Protein AF-A0A5K1H9F6-F1 (afdb_monomer_lite)

Structure (mmCIF, N/CA/C/O backbone):
data_AF-A0A5K1H9F6-F1
#
_entry.id   AF-A0A5K1H9F6-F1
#
loop_
_atom_site.group_PDB
_atom_site.id
_atom_site.type_symbol
_atom_site.label_atom_id
_atom_site.label_alt_id
_atom_site.label_comp_id
_atom_site.label_asym_id
_atom_site.label_entity_id
_atom_site.label_seq_id
_atom_site.pdbx_PDB_ins_code
_atom_site.Cartn_x
_atom_site.Cartn_y
_atom_site.Cartn_z
_atom_site.occupancy
_atom_site.B_iso_or_equiv
_atom_site.auth_seq_id
_atom_site.auth_comp_id
_atom_site.auth_asym_id
_atom_site.auth_atom_id
_atom_site.pdbx_PDB_model_num
ATOM 1 N N . GLN A 1 1 ? -40.411 3.714 20.130 1.00 54.53 1 GLN A N 1
ATOM 2 C CA . GLN A 1 1 ? -39.471 2.714 20.693 1.00 54.53 1 GLN A CA 1
ATOM 3 C C . GLN A 1 1 ? -39.101 2.970 22.158 1.00 54.53 1 GLN A C 1
ATOM 5 O O . GLN A 1 1 ? -38.872 2.002 22.863 1.00 54.53 1 GLN A O 1
ATOM 10 N N . VAL A 1 2 ? -39.098 4.216 22.656 1.00 61.38 2 VAL A N 1
ATOM 11 C CA . VAL A 1 2 ? -38.807 4.520 24.079 1.00 61.38 2 VAL A CA 1
ATOM 12 C C . VAL A 1 2 ? -39.979 4.192 25.026 1.00 61.38 2 VAL A C 1
ATOM 14 O O . VAL A 1 2 ? -39.766 3.931 26.200 1.00 61.38 2 VAL A O 1
ATOM 17 N N . ALA A 1 3 ? -41.211 4.124 24.510 1.00 69.12 3 ALA A N 1
ATOM 18 C CA . ALA A 1 3 ? -42.425 3.911 25.309 1.00 69.12 3 ALA A CA 1
ATOM 19 C C . ALA A 1 3 ? -42.593 2.495 25.912 1.00 69.12 3 ALA A C 1
ATOM 21 O O . ALA A 1 3 ? -43.457 2.315 26.761 1.00 69.12 3 ALA A O 1
ATOM 22 N N . HIS A 1 4 ? -41.799 1.503 25.487 1.00 74.31 4 HIS A N 1
ATOM 23 C CA . HIS A 1 4 ? -41.915 0.106 25.944 1.00 74.31 4 HIS A CA 1
ATOM 24 C C . HIS A 1 4 ? -40.770 -0.348 26.862 1.00 74.31 4 HIS A C 1
ATOM 26 O O . H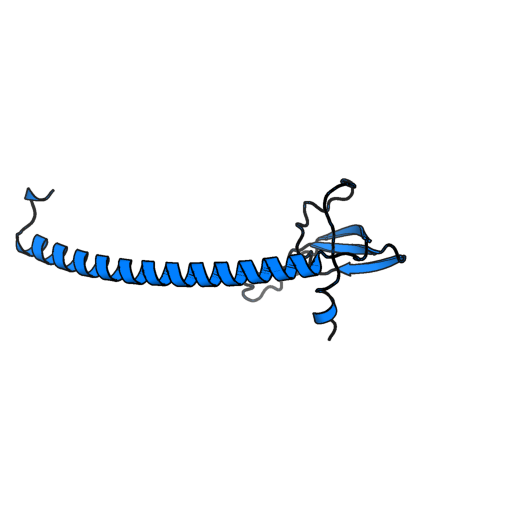IS A 1 4 ? -40.755 -1.508 27.256 1.00 74.31 4 HIS A O 1
ATOM 32 N N . LEU A 1 5 ? -39.805 0.525 27.177 1.00 78.19 5 LEU A N 1
ATOM 33 C CA . LEU A 1 5 ? -38.679 0.171 28.044 1.00 78.19 5 LEU A CA 1
ATOM 34 C C . LEU A 1 5 ? -38.935 0.591 29.490 1.00 78.19 5 LEU A C 1
ATOM 36 O O . LEU A 1 5 ? -39.424 1.689 29.764 1.00 78.19 5 LEU A O 1
ATOM 40 N N . THR A 1 6 ? -38.521 -0.264 30.417 1.00 86.06 6 THR A N 1
ATOM 41 C CA . THR A 1 6 ? -38.490 0.056 31.842 1.00 86.06 6 THR A CA 1
ATOM 42 C C . THR A 1 6 ? -37.370 1.051 32.156 1.00 86.06 6 THR A C 1
ATOM 44 O O . THR A 1 6 ? -36.365 1.166 31.449 1.00 86.06 6 THR A O 1
ATOM 47 N N . ASN A 1 7 ? -37.529 1.797 33.251 1.00 84.75 7 ASN A N 1
ATOM 48 C CA . ASN A 1 7 ? -36.564 2.825 33.654 1.00 84.75 7 ASN A CA 1
ATOM 49 C C . ASN A 1 7 ? -35.154 2.246 33.912 1.00 84.75 7 ASN A C 1
ATOM 51 O O . ASN A 1 7 ? -34.153 2.921 33.673 1.00 84.75 7 ASN A O 1
ATOM 55 N N . GLU A 1 8 ? -35.062 0.991 34.362 1.00 86.19 8 GLU A N 1
ATOM 56 C CA . GLU A 1 8 ? -33.787 0.292 34.562 1.00 86.19 8 GLU A CA 1
ATOM 57 C C . GLU A 1 8 ? -33.109 -0.099 33.249 1.00 86.19 8 GLU A C 1
ATOM 59 O O . GLU A 1 8 ? -31.903 0.113 33.103 1.00 86.19 8 GLU A O 1
ATOM 64 N N . GLU A 1 9 ? -33.863 -0.586 32.261 1.00 87.31 9 GLU A N 1
ATOM 65 C CA . GLU A 1 9 ? -33.316 -0.904 30.938 1.00 87.31 9 GLU A CA 1
ATOM 66 C C . GLU A 1 9 ? -32.738 0.341 30.262 1.00 87.31 9 GLU A C 1
ATOM 68 O O . GLU A 1 9 ? -31.668 0.273 29.657 1.00 87.31 9 GLU A O 1
ATOM 73 N N . ILE A 1 10 ? -33.390 1.497 30.423 1.00 86.62 10 ILE A N 1
ATOM 74 C CA . ILE A 1 10 ? -32.890 2.783 29.918 1.00 86.62 10 ILE A CA 1
ATOM 75 C C . ILE A 1 10 ? -31.547 3.133 30.574 1.00 86.62 10 ILE A C 1
ATOM 77 O O . ILE A 1 10 ? -30.590 3.471 29.877 1.00 86.62 10 ILE A O 1
ATOM 81 N N . ARG A 1 11 ? -31.436 2.997 31.901 1.00 89.06 11 ARG A N 1
ATOM 82 C CA . ARG A 1 11 ? -30.189 3.267 32.641 1.00 89.06 11 ARG A CA 1
ATOM 83 C C . ARG A 1 11 ? -29.059 2.322 32.242 1.00 89.06 11 ARG A C 1
ATOM 85 O O . ARG A 1 11 ? -27.917 2.761 32.120 1.00 89.06 11 ARG A O 1
ATOM 92 N N . ASN A 1 12 ? -29.361 1.046 32.018 1.00 91.62 12 ASN A N 1
ATOM 93 C CA . ASN A 1 12 ? -28.360 0.083 31.568 1.00 91.62 12 ASN A CA 1
ATOM 94 C C . ASN A 1 12 ? -27.874 0.402 30.143 1.00 91.62 12 ASN A C 1
ATOM 96 O O . ASN A 1 12 ? -26.677 0.363 29.863 1.00 91.62 12 ASN A O 1
ATOM 100 N N . ARG A 1 13 ? -28.789 0.816 29.257 1.00 89.12 13 ARG A N 1
ATOM 101 C CA . ARG A 1 13 ? -28.452 1.220 27.886 1.00 89.12 13 ARG A CA 1
ATOM 102 C C . ARG A 1 13 ? -27.566 2.461 27.845 1.00 89.12 13 ARG A C 1
ATOM 104 O O . ARG A 1 13 ? -26.639 2.497 27.045 1.00 89.12 13 ARG A O 1
ATOM 111 N N . ILE A 1 14 ? -27.806 3.437 28.724 1.00 91.12 14 ILE A N 1
ATOM 112 C CA . ILE A 1 14 ? -26.946 4.624 28.864 1.00 91.12 14 ILE A CA 1
ATOM 113 C C . ILE A 1 14 ? -25.515 4.205 29.223 1.00 91.12 14 ILE A C 1
ATOM 115 O O . ILE A 1 14 ? -24.586 4.587 28.519 1.00 91.12 14 ILE A O 1
ATOM 119 N N . LYS A 1 15 ? -25.335 3.341 30.230 1.00 93.81 15 LYS A N 1
ATOM 120 C CA . LYS A 1 15 ? -24.003 2.842 30.624 1.00 93.81 15 LYS A CA 1
ATOM 121 C C . LYS A 1 15 ? -23.305 2.073 29.501 1.00 93.81 15 LYS A C 1
ATOM 123 O O . LYS A 1 15 ? -22.109 2.250 29.280 1.00 93.81 15 LYS A O 1
ATOM 128 N N . MET A 1 16 ? -24.048 1.238 28.774 1.00 94.69 16 MET A N 1
ATOM 129 C CA . MET A 1 16 ? -23.518 0.516 27.616 1.00 94.69 16 MET A CA 1
ATOM 130 C C . MET A 1 16 ? -23.068 1.488 26.517 1.00 94.69 16 MET A C 1
ATOM 132 O O . MET A 1 16 ? -21.981 1.337 25.966 1.00 94.69 16 MET A O 1
ATOM 136 N N . PHE A 1 17 ? -23.869 2.513 26.216 1.00 95.00 17 PHE A N 1
ATOM 137 C CA . PHE A 1 17 ? -23.502 3.515 25.220 1.00 95.00 17 PHE A CA 1
ATOM 138 C C . PHE A 1 17 ? -22.312 4.373 25.654 1.00 95.00 17 PHE A C 1
ATOM 140 O O . PHE A 1 17 ? -21.466 4.670 24.817 1.00 95.00 17 PHE A O 1
ATOM 147 N N . GLU A 1 18 ? -22.183 4.717 26.935 1.00 94.88 18 GLU A N 1
ATOM 148 C CA . GLU A 1 18 ? -21.001 5.407 27.468 1.00 94.88 18 GLU A CA 1
ATOM 149 C C . GLU A 1 18 ? -19.728 4.558 27.324 1.00 94.88 18 GLU A C 1
ATOM 151 O O . GLU A 1 18 ? -18.689 5.064 26.890 1.00 94.88 18 GLU A O 1
ATOM 156 N N . ALA A 1 19 ? -19.814 3.257 27.624 1.00 96.00 19 ALA A N 1
ATOM 157 C CA . ALA A 1 19 ? -18.710 2.319 27.437 1.00 96.00 19 ALA A CA 1
ATOM 158 C C . ALA A 1 19 ? -18.315 2.198 25.956 1.00 96.00 19 ALA A C 1
ATOM 160 O O . ALA A 1 19 ? -17.140 2.360 25.618 1.00 96.00 19 ALA A O 1
ATOM 161 N N . ASN A 1 20 ? -19.296 2.019 25.066 1.00 96.56 20 ASN A N 1
ATOM 162 C CA . ASN A 1 20 ? -19.067 1.955 23.622 1.00 96.56 20 ASN A CA 1
ATOM 163 C C . ASN A 1 20 ? -18.465 3.264 23.096 1.00 96.56 20 ASN A C 1
ATOM 165 O O . ASN A 1 20 ? -17.507 3.244 22.331 1.00 96.56 20 ASN A O 1
ATOM 169 N N . MET A 1 21 ? -18.958 4.423 23.543 1.00 95.88 21 MET A N 1
ATOM 170 C CA . MET A 1 21 ? -18.423 5.722 23.130 1.00 95.88 21 MET A CA 1
ATOM 171 C C . MET A 1 21 ? -16.956 5.889 23.547 1.00 95.88 21 MET A C 1
ATOM 173 O O . MET A 1 21 ? -16.158 6.455 22.798 1.00 95.88 21 MET A O 1
ATOM 177 N N . LYS A 1 22 ? -16.575 5.376 24.722 1.00 96.12 22 LYS A N 1
ATOM 178 C CA . LYS A 1 22 ? -15.176 5.349 25.165 1.00 96.12 22 LYS A CA 1
ATOM 179 C C . LYS A 1 22 ? -14.329 4.414 24.300 1.00 96.12 22 LYS A C 1
ATOM 181 O O . LYS A 1 22 ? -13.229 4.803 23.911 1.00 96.12 22 LYS A O 1
ATOM 186 N N . GLN A 1 23 ? -14.839 3.227 23.976 1.00 96.56 23 GLN A N 1
ATOM 187 C CA . GLN A 1 23 ? -14.163 2.280 23.091 1.00 96.56 23 GLN A CA 1
ATOM 188 C C . GLN A 1 23 ? -13.931 2.883 21.699 1.00 96.56 23 GLN A C 1
ATOM 190 O O . GLN A 1 23 ? -12.792 2.922 21.239 1.00 96.56 23 GLN A O 1
ATOM 195 N N . TYR A 1 24 ? -14.958 3.469 21.080 1.00 96.69 24 TYR A N 1
ATOM 196 C CA . TYR A 1 24 ? -14.832 4.088 19.760 1.00 96.69 24 TYR A CA 1
ATOM 197 C C . TYR A 1 24 ? -13.838 5.250 19.736 1.00 96.69 24 TYR A C 1
ATOM 199 O O . TYR A 1 24 ? -13.120 5.428 18.753 1.00 96.69 24 TYR A O 1
ATOM 207 N N . LYS A 1 25 ? -13.733 6.034 20.818 1.00 96.31 25 LYS A N 1
ATOM 208 C CA . LYS A 1 25 ? -12.706 7.084 20.927 1.00 96.31 25 LYS A CA 1
ATOM 209 C C . LYS A 1 25 ? -11.289 6.506 20.933 1.00 96.31 25 LYS A C 1
ATOM 211 O O . LYS A 1 25 ? -10.411 7.057 20.271 1.00 96.31 25 LYS A O 1
ATOM 216 N N . LEU A 1 26 ? -11.066 5.405 21.654 1.00 96.25 26 LEU A N 1
ATOM 217 C CA . LEU A 1 26 ? -9.769 4.724 21.686 1.00 96.25 26 LEU A CA 1
ATOM 218 C C . LEU A 1 26 ? -9.420 4.128 20.320 1.00 96.25 26 LEU A C 1
ATOM 220 O O . LEU A 1 26 ? -8.311 4.331 19.832 1.00 96.25 26 LEU A O 1
ATOM 224 N N . GLU A 1 27 ? -10.377 3.463 19.677 1.00 96.75 27 GLU A N 1
ATOM 225 C CA . GLU A 1 27 ? -10.208 2.898 18.335 1.00 96.75 27 GLU A CA 1
ATOM 226 C C . GLU A 1 27 ? -9.914 3.986 17.302 1.00 96.75 27 GLU A C 1
ATOM 228 O O . GLU A 1 27 ? -8.953 3.868 16.549 1.00 96.75 27 GLU A O 1
ATOM 233 N N . THR A 1 28 ? -10.657 5.096 17.325 1.00 96.56 28 THR A N 1
ATOM 234 C CA . THR A 1 28 ? -10.408 6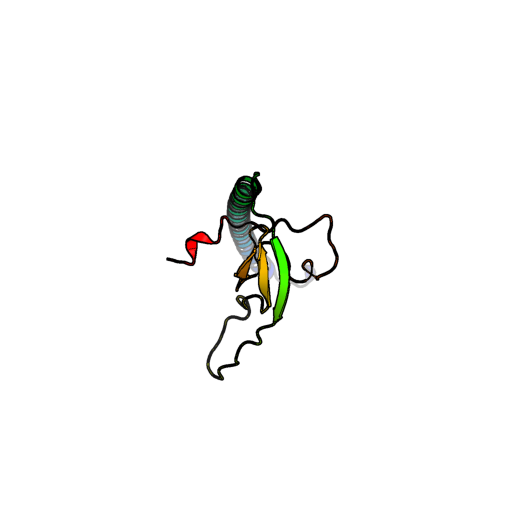.241 16.435 1.00 96.56 28 THR A CA 1
ATOM 235 C C . THR A 1 28 ? -8.994 6.789 16.627 1.00 96.56 28 THR A C 1
ATOM 237 O O . THR A 1 28 ? -8.294 7.071 15.651 1.00 96.56 28 THR A O 1
ATOM 240 N N . SER A 1 29 ? -8.536 6.912 17.878 1.00 95.56 29 SER A N 1
ATOM 241 C CA . SER A 1 29 ? -7.175 7.373 18.165 1.00 95.56 29 SER A CA 1
ATOM 242 C C . SER A 1 29 ? -6.114 6.390 17.673 1.00 95.56 29 SER A C 1
ATOM 244 O O . SER A 1 29 ? -5.085 6.826 17.157 1.00 95.56 29 SER A O 1
ATOM 246 N N . LYS A 1 30 ? -6.354 5.082 17.816 1.00 96.88 30 LYS A N 1
ATOM 247 C CA . LYS A 1 30 ? -5.455 4.036 17.318 1.00 96.88 30 LYS A CA 1
ATOM 248 C C . LYS A 1 30 ? -5.362 4.085 15.792 1.00 96.88 30 LYS A C 1
ATOM 250 O O . LYS A 1 30 ? -4.268 4.225 15.260 1.00 96.88 30 LYS A O 1
ATOM 255 N N . ILE A 1 31 ? -6.506 4.084 15.107 1.00 96.62 31 ILE A N 1
ATOM 256 C CA . ILE A 1 31 ? -6.588 4.151 13.640 1.00 96.62 31 ILE A CA 1
ATOM 257 C C . ILE A 1 31 ? -5.882 5.408 13.118 1.00 96.62 31 ILE A C 1
ATOM 259 O O . ILE A 1 31 ? -5.138 5.346 12.145 1.00 96.62 31 ILE A O 1
ATOM 263 N N . THR A 1 32 ? -6.054 6.548 13.791 1.00 96.62 32 THR A N 1
ATOM 264 C CA . THR A 1 32 ? -5.377 7.797 13.411 1.00 96.62 32 THR A CA 1
ATOM 265 C C . THR A 1 32 ? -3.853 7.685 13.527 1.00 96.62 32 THR A C 1
ATOM 267 O O . THR A 1 32 ? -3.135 8.235 12.694 1.00 96.62 32 THR A O 1
ATOM 270 N N . HIS A 1 33 ? -3.339 6.999 14.552 1.00 96.81 33 HIS A N 1
ATOM 271 C CA . HIS A 1 33 ? -1.901 6.778 14.705 1.00 96.81 33 HIS A CA 1
ATOM 272 C C . HIS A 1 33 ? -1.359 5.825 13.634 1.00 96.81 33 HIS A C 1
ATOM 274 O O . HIS A 1 33 ? -0.360 6.140 12.987 1.00 96.81 33 HIS A O 1
ATOM 280 N N . ASP A 1 34 ? -2.056 4.716 13.392 1.00 96.31 34 ASP A N 1
ATOM 281 C CA . ASP A 1 34 ? -1.670 3.731 12.382 1.00 96.31 34 ASP A CA 1
ATOM 282 C C . ASP A 1 34 ? -1.687 4.350 10.973 1.00 96.31 34 ASP A C 1
ATOM 284 O O . ASP A 1 34 ? -0.732 4.187 10.214 1.00 96.31 34 ASP A O 1
ATOM 288 N N . SER A 1 35 ? -2.701 5.163 10.653 1.00 96.25 35 SER A N 1
ATOM 289 C CA . SER A 1 35 ? -2.772 5.908 9.389 1.00 96.25 35 SER A CA 1
ATOM 290 C C . SER A 1 35 ? -1.581 6.850 9.212 1.00 96.25 35 SER A C 1
ATOM 292 O O . SER A 1 35 ? -0.978 6.880 8.142 1.00 96.25 35 SER A O 1
ATOM 294 N N . LYS A 1 36 ? -1.195 7.589 10.261 1.00 96.50 36 LYS A N 1
ATOM 295 C CA . LYS A 1 36 ? -0.026 8.483 10.208 1.00 96.50 36 LYS A CA 1
ATOM 296 C C . LYS A 1 36 ? 1.271 7.713 9.975 1.00 96.50 36 LYS A C 1
ATOM 298 O O . LYS A 1 36 ? 2.092 8.145 9.173 1.00 96.50 36 LYS A O 1
ATOM 303 N N . LYS A 1 37 ? 1.437 6.563 10.632 1.00 97.00 37 LYS A N 1
ATOM 304 C CA . LYS A 1 37 ? 2.603 5.691 10.447 1.00 97.00 37 LYS A CA 1
ATOM 305 C C . LYS A 1 37 ? 2.714 5.197 9.000 1.00 97.00 37 LYS A C 1
ATOM 307 O O . LYS A 1 37 ? 3.804 5.204 8.429 1.00 97.00 37 LYS A O 1
ATOM 312 N N . VAL A 1 38 ? 1.595 4.792 8.397 1.00 96.19 38 VAL A N 1
ATOM 313 C CA . VAL A 1 38 ? 1.557 4.379 6.984 1.00 96.19 38 VAL A CA 1
ATOM 314 C C . VAL A 1 38 ? 1.874 5.558 6.059 1.00 96.19 38 VAL A C 1
ATOM 316 O O . VAL A 1 38 ? 2.668 5.404 5.131 1.00 96.19 38 VAL A O 1
ATOM 319 N N . ASP A 1 39 ? 1.335 6.747 6.334 1.00 96.62 39 ASP A N 1
ATOM 320 C CA . ASP A 1 39 ? 1.616 7.956 5.550 1.00 96.62 39 ASP A CA 1
ATOM 321 C C . ASP A 1 39 ? 3.097 8.360 5.589 1.00 96.62 39 ASP A C 1
ATOM 323 O O . ASP A 1 39 ? 3.657 8.783 4.574 1.00 96.62 39 ASP A O 1
ATOM 327 N N . GLU A 1 40 ? 3.747 8.239 6.747 1.00 95.81 40 GLU A N 1
ATOM 328 C CA . GLU A 1 40 ? 5.184 8.488 6.905 1.00 95.81 40 GLU A CA 1
ATOM 329 C C . GLU A 1 40 ? 6.010 7.494 6.080 1.00 95.81 40 GLU A C 1
ATOM 331 O O . GLU A 1 40 ? 6.825 7.911 5.253 1.00 95.81 40 GLU A O 1
ATOM 336 N N . ALA A 1 41 ? 5.718 6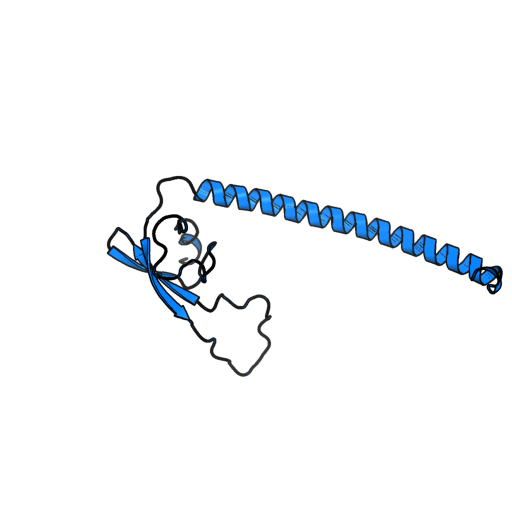.194 6.190 1.00 95.44 41 ALA A N 1
ATOM 337 C CA . ALA A 1 41 ? 6.380 5.167 5.385 1.00 95.44 41 ALA A CA 1
ATOM 338 C C . ALA A 1 41 ? 6.177 5.387 3.873 1.00 95.44 41 ALA A C 1
ATOM 340 O O . ALA A 1 41 ? 7.096 5.209 3.068 1.00 95.44 41 ALA A O 1
ATOM 341 N N . LEU A 1 42 ? 4.986 5.832 3.467 1.00 95.44 42 LEU A N 1
ATOM 342 C CA . LEU A 1 42 ? 4.663 6.143 2.078 1.00 95.44 42 LEU A CA 1
ATOM 343 C C . LEU A 1 42 ? 5.448 7.362 1.570 1.00 95.44 42 LEU A C 1
ATOM 345 O O . LEU A 1 42 ? 5.925 7.348 0.430 1.00 95.44 42 LEU A O 1
ATOM 349 N N . LYS A 1 43 ? 5.633 8.404 2.389 1.00 96.00 43 LYS A N 1
ATOM 350 C CA . LYS A 1 43 ? 6.480 9.562 2.043 1.00 96.00 43 LYS A CA 1
ATOM 351 C C . LYS A 1 43 ? 7.944 9.162 1.866 1.00 96.00 43 LYS A C 1
ATOM 353 O O . LYS A 1 43 ? 8.575 9.589 0.892 1.00 96.00 43 LYS A O 1
ATOM 358 N N . ASP A 1 44 ? 8.458 8.304 2.739 1.00 94.62 44 ASP A N 1
ATOM 359 C CA . ASP A 1 44 ? 9.827 7.794 2.649 1.00 94.62 44 ASP A CA 1
ATOM 360 C C . ASP A 1 44 ? 10.024 6.954 1.385 1.00 94.62 44 ASP A C 1
ATOM 362 O O . ASP A 1 44 ? 10.957 7.189 0.612 1.00 94.62 44 ASP A O 1
ATOM 366 N N . ASN A 1 45 ? 9.098 6.035 1.103 1.00 92.56 45 ASN A N 1
ATOM 367 C CA . ASN A 1 45 ? 9.137 5.208 -0.102 1.00 92.56 45 ASN A CA 1
ATOM 368 C C . ASN A 1 45 ? 9.037 6.053 -1.378 1.00 92.56 45 ASN A C 1
ATOM 370 O O . ASN A 1 45 ? 9.804 5.842 -2.319 1.00 92.56 45 ASN A O 1
ATOM 374 N N . ARG A 1 46 ? 8.179 7.082 -1.408 1.00 91.31 46 ARG A N 1
ATOM 375 C CA . ARG A 1 46 ? 8.125 8.033 -2.533 1.00 91.31 46 ARG A CA 1
ATOM 376 C C . ARG A 1 46 ? 9.444 8.771 -2.730 1.00 91.31 46 ARG A C 1
ATOM 378 O O . ARG A 1 46 ? 9.834 9.011 -3.872 1.00 91.31 46 ARG A O 1
ATOM 385 N N . THR A 1 47 ? 10.134 9.129 -1.652 1.00 91.94 47 THR A N 1
ATOM 386 C CA . THR A 1 47 ? 11.440 9.797 -1.732 1.00 91.94 47 THR A CA 1
ATOM 387 C C . THR A 1 47 ? 12.512 8.854 -2.272 1.00 91.94 47 THR A C 1
ATOM 389 O O . THR A 1 47 ? 13.239 9.239 -3.187 1.00 91.94 47 THR A O 1
ATOM 392 N N . LYS A 1 48 ? 12.540 7.598 -1.810 1.00 91.06 48 LYS A N 1
ATOM 393 C CA . LYS A 1 48 ? 13.433 6.553 -2.340 1.00 91.06 48 LYS A CA 1
ATOM 394 C C . LYS A 1 48 ? 13.197 6.314 -3.831 1.00 91.06 48 LYS A C 1
ATOM 396 O O . LYS A 1 48 ? 14.148 6.300 -4.605 1.00 91.06 48 LYS A O 1
ATOM 401 N N . ILE A 1 49 ? 11.935 6.224 -4.261 1.00 90.00 49 ILE A N 1
ATOM 402 C CA . ILE A 1 49 ? 11.574 6.093 -5.681 1.00 90.00 49 ILE A CA 1
ATOM 403 C C . ILE A 1 49 ? 12.064 7.304 -6.486 1.00 90.00 49 ILE A C 1
ATOM 405 O O . ILE A 1 49 ? 12.578 7.136 -7.587 1.00 90.00 49 ILE A O 1
ATOM 409 N N . LYS A 1 50 ? 11.933 8.528 -5.961 1.00 89.69 50 LYS A N 1
ATOM 410 C CA . LYS A 1 50 ? 12.411 9.745 -6.642 1.00 89.69 50 LYS A CA 1
ATOM 411 C C . LYS A 1 50 ? 13.930 9.793 -6.782 1.00 89.69 50 LYS A C 1
ATOM 413 O O . LYS A 1 50 ? 14.407 10.162 -7.849 1.00 89.69 50 LYS A O 1
ATOM 418 N N . GLN A 1 51 ? 14.666 9.459 -5.722 1.00 89.62 51 GLN A N 1
ATOM 419 C CA . GLN A 1 51 ? 16.134 9.403 -5.738 1.00 89.62 51 GLN A CA 1
ATOM 420 C C . GLN A 1 51 ? 16.626 8.383 -6.745 1.00 89.62 51 GLN A C 1
ATOM 422 O O . GLN A 1 51 ? 17.528 8.663 -7.525 1.00 89.62 51 GLN A O 1
ATOM 427 N N . ASN A 1 52 ? 15.962 7.233 -6.753 1.00 87.12 52 ASN A N 1
ATOM 428 C CA . ASN A 1 52 ? 16.179 6.228 -7.751 1.00 87.12 52 ASN A CA 1
ATOM 429 C C . ASN A 1 52 ? 15.939 6.864 -9.140 1.00 87.12 52 ASN A C 1
ATOM 431 O O . ASN A 1 52 ? 16.875 6.878 -9.936 1.00 87.12 52 ASN A O 1
ATOM 435 N N . LYS A 1 53 ? 14.760 7.431 -9.446 1.00 84.75 53 LYS A N 1
ATOM 436 C CA . LYS A 1 53 ? 14.370 7.876 -10.809 1.00 84.75 53 LYS A CA 1
ATOM 437 C C . LYS A 1 53 ? 15.265 8.956 -11.456 1.00 84.75 53 LYS A C 1
ATOM 439 O O . LYS A 1 53 ? 14.968 9.400 -12.571 1.00 84.75 53 LYS A O 1
ATOM 444 N N . GLN A 1 54 ? 16.324 9.400 -10.786 1.00 85.69 54 GLN A N 1
ATOM 445 C CA . GLN A 1 54 ? 17.323 10.314 -11.321 1.00 85.69 54 GLN A CA 1
ATOM 446 C C . GLN A 1 54 ? 18.109 9.671 -12.476 1.00 85.69 54 GLN A C 1
ATOM 448 O O . GLN A 1 54 ? 18.394 8.476 -12.500 1.00 85.69 54 GLN A O 1
ATOM 453 N N . LEU A 1 55 ? 18.439 10.485 -13.477 1.00 82.50 55 LEU A N 1
ATOM 454 C CA . LEU A 1 55 ? 19.319 10.087 -14.575 1.00 82.50 55 LEU A CA 1
ATOM 455 C C . LEU A 1 55 ? 20.775 10.024 -14.079 1.00 82.50 55 LEU A C 1
ATOM 457 O O . LEU A 1 55 ? 21.137 10.829 -13.218 1.00 82.50 55 LEU A O 1
ATOM 461 N N . PRO A 1 56 ? 21.636 9.160 -14.650 1.00 89.44 56 PRO A N 1
ATOM 462 C CA . PRO A 1 56 ? 21.394 8.230 -15.759 1.00 89.44 56 PRO A CA 1
ATOM 463 C C . PRO A 1 56 ? 20.977 6.818 -15.295 1.00 89.44 56 PRO A C 1
ATOM 465 O O . PRO A 1 56 ? 21.514 6.287 -14.328 1.00 89.44 56 PRO A O 1
ATOM 468 N N . TRP A 1 57 ? 20.066 6.172 -16.027 1.00 84.56 57 TRP A N 1
ATOM 469 C CA . TRP A 1 57 ? 19.638 4.783 -15.795 1.00 84.56 57 TRP A CA 1
ATOM 470 C C . TRP A 1 57 ? 19.865 3.932 -17.049 1.00 84.56 57 TRP A C 1
ATOM 472 O O . TRP A 1 57 ? 19.927 4.445 -18.168 1.00 84.56 57 TRP A O 1
ATOM 482 N N . LEU A 1 58 ? 20.030 2.623 -16.851 1.00 84.25 58 LEU A N 1
ATOM 483 C CA . LEU A 1 58 ? 20.213 1.669 -17.939 1.00 84.25 58 LEU A CA 1
ATOM 484 C C . LEU A 1 58 ? 18.876 1.436 -18.643 1.00 84.25 58 LEU A C 1
ATOM 486 O O . LEU A 1 58 ? 17.913 1.013 -18.013 1.00 84.25 58 LEU A O 1
ATOM 490 N N . VAL A 1 59 ? 18.841 1.686 -19.949 1.00 85.06 59 VAL A N 1
ATOM 491 C CA . VAL A 1 59 ? 17.692 1.345 -20.790 1.00 85.06 59 VAL A CA 1
ATOM 492 C C . VAL A 1 59 ? 17.797 -0.121 -21.202 1.00 85.06 59 VAL A C 1
ATOM 494 O O . VAL A 1 59 ? 18.890 -0.645 -21.451 1.00 85.06 59 VAL A O 1
ATOM 497 N N . SER A 1 60 ? 16.656 -0.789 -21.276 1.00 84.19 60 SER A N 1
ATOM 498 C CA . SER A 1 60 ? 16.569 -2.174 -21.701 1.00 84.19 60 SER A CA 1
ATOM 499 C C . SER A 1 60 ? 15.219 -2.468 -22.336 1.00 84.19 60 SER A C 1
ATOM 501 O O . SER A 1 60 ? 14.226 -1.849 -21.968 1.00 84.19 60 SER A O 1
ATOM 503 N N . ASN A 1 61 ? 15.185 -3.426 -23.256 1.00 84.00 61 ASN A N 1
ATOM 504 C CA . ASN A 1 61 ? 13.953 -3.907 -23.862 1.00 84.00 61 ASN A CA 1
ATOM 505 C C . ASN A 1 61 ? 13.479 -5.191 -23.172 1.00 84.00 61 ASN A C 1
ATOM 507 O O . ASN A 1 61 ? 14.299 -6.065 -22.873 1.00 84.00 61 ASN A O 1
ATOM 511 N N . VAL A 1 62 ? 12.170 -5.312 -22.966 1.00 84.00 62 VAL A N 1
ATOM 512 C CA . VAL A 1 62 ? 11.541 -6.563 -22.532 1.00 84.00 62 VAL A CA 1
ATOM 513 C C . VAL A 1 62 ? 11.480 -7.496 -23.738 1.00 84.00 62 VAL A C 1
ATOM 515 O O . VAL A 1 62 ? 11.046 -7.099 -24.816 1.00 84.00 62 VAL A O 1
ATOM 518 N N . VAL A 1 63 ? 12.002 -8.710 -23.581 1.00 83.56 63 VAL A N 1
ATOM 519 C CA . VAL A 1 63 ? 12.067 -9.707 -24.660 1.00 83.56 63 VAL A CA 1
ATOM 520 C C . VAL A 1 63 ? 10.934 -10.700 -24.535 1.00 83.56 63 VAL A C 1
ATOM 522 O O . VAL A 1 63 ? 10.300 -11.029 -25.528 1.00 83.56 63 VAL A O 1
ATOM 525 N N . GLU A 1 64 ? 10.718 -11.186 -23.320 1.00 81.06 64 GLU A N 1
ATOM 526 C CA . GLU A 1 64 ? 9.750 -12.228 -23.031 1.00 81.06 64 GLU A CA 1
ATOM 527 C C . GLU A 1 64 ? 9.309 -12.101 -21.576 1.00 81.06 64 GLU A C 1
ATOM 529 O O . GLU A 1 64 ? 10.112 -11.764 -20.697 1.00 81.06 64 GLU A O 1
ATOM 534 N N . ILE A 1 65 ? 8.024 -12.348 -21.353 1.00 81.50 65 ILE A N 1
ATOM 535 C CA . ILE A 1 65 ? 7.425 -12.493 -20.033 1.00 81.50 65 ILE A CA 1
ATOM 536 C C . ILE A 1 65 ? 7.062 -13.972 -19.922 1.00 81.50 65 ILE A C 1
ATOM 538 O O . ILE A 1 65 ? 6.374 -14.499 -20.793 1.00 81.50 65 ILE A O 1
ATOM 542 N N . LEU A 1 66 ? 7.584 -14.635 -18.898 1.00 81.81 66 LEU A N 1
ATOM 543 C CA . LEU A 1 66 ? 7.415 -16.058 -18.646 1.00 81.81 66 LEU A CA 1
ATOM 544 C C . LEU A 1 66 ? 6.476 -16.232 -17.459 1.00 81.81 66 LEU A C 1
ATOM 546 O O . LEU A 1 66 ? 6.809 -15.779 -16.368 1.00 81.81 66 LEU A O 1
ATOM 550 N N . ASP A 1 67 ? 5.352 -16.910 -17.662 1.00 78.50 67 ASP A N 1
ATOM 551 C CA . ASP A 1 67 ? 4.477 -17.322 -16.567 1.00 78.50 67 ASP A CA 1
ATOM 552 C C . ASP A 1 67 ? 5.027 -18.637 -15.973 1.00 78.50 67 ASP A C 1
ATOM 554 O O . ASP A 1 67 ? 5.112 -19.655 -16.662 1.00 78.50 67 ASP A O 1
ATOM 558 N N . ILE A 1 68 ? 5.463 -18.608 -14.714 1.00 71.00 68 ILE A N 1
ATOM 559 C CA . ILE A 1 68 ? 5.875 -19.779 -13.940 1.00 71.00 68 ILE A CA 1
ATOM 560 C C . ILE A 1 68 ? 4.665 -20.219 -13.126 1.00 71.00 68 ILE A C 1
ATOM 562 O O . ILE A 1 68 ? 4.302 -19.574 -12.148 1.00 71.00 68 ILE A O 1
ATOM 566 N N . GLU A 1 69 ? 4.043 -21.326 -13.520 1.00 65.69 69 GLU A N 1
ATOM 567 C CA . GLU A 1 69 ? 3.043 -21.965 -12.670 1.00 65.69 69 GLU A CA 1
ATOM 568 C C . GLU A 1 69 ? 3.738 -22.483 -11.400 1.00 65.69 69 GLU A C 1
ATOM 570 O O . GLU A 1 69 ? 4.732 -23.211 -11.510 1.00 65.69 69 GLU A O 1
ATOM 575 N N . PRO A 1 70 ? 3.267 -22.121 -10.194 1.00 59.72 70 PRO A N 1
ATOM 576 C CA . PRO A 1 70 ? 3.834 -22.669 -8.974 1.00 59.72 70 PRO A CA 1
ATOM 577 C C . PRO A 1 70 ? 3.577 -24.178 -8.954 1.00 59.72 70 PRO A C 1
ATOM 579 O O . PRO A 1 70 ? 2.428 -24.615 -9.071 1.00 59.72 70 PRO A O 1
ATOM 582 N N . GLU A 1 71 ? 4.635 -24.980 -8.796 1.00 54.38 71 GLU A N 1
ATOM 583 C CA . GLU A 1 71 ? 4.467 -26.391 -8.454 1.00 54.38 71 GLU A CA 1
ATOM 584 C C . GLU A 1 71 ? 3.670 -26.453 -7.149 1.00 54.38 71 GLU A C 1
ATOM 586 O O . GLU A 1 71 ? 4.114 -25.999 -6.093 1.00 54.38 71 GLU A O 1
ATOM 591 N N . VAL A 1 72 ? 2.444 -26.964 -7.243 1.00 54.00 72 VAL A N 1
ATOM 592 C CA . VAL A 1 72 ? 1.594 -27.233 -6.088 1.00 54.00 72 VAL A CA 1
ATOM 593 C C . VAL A 1 72 ? 2.152 -28.446 -5.354 1.00 54.00 72 VAL A C 1
ATOM 595 O O . VAL A 1 72 ? 1.669 -29.566 -5.517 1.00 54.00 72 VAL A O 1
ATOM 598 N N . ASP A 1 73 ? 3.180 -28.231 -4.537 1.00 47.66 73 ASP A N 1
ATOM 599 C CA . ASP A 1 73 ? 3.538 -29.208 -3.520 1.00 47.66 73 ASP A CA 1
ATOM 600 C C . ASP A 1 73 ? 2.330 -29.382 -2.591 1.00 47.66 73 ASP A C 1
ATOM 602 O O . ASP A 1 73 ? 1.771 -28.430 -2.042 1.00 47.66 73 ASP A O 1
ATOM 606 N N . ALA A 1 74 ? 1.875 -30.628 -2.487 1.00 52.31 74 ALA A N 1
ATOM 607 C CA . ALA A 1 74 ? 0.588 -31.019 -1.927 1.00 52.31 74 ALA A CA 1
ATOM 608 C C . ALA A 1 74 ? 0.456 -30.830 -0.401 1.00 52.31 74 ALA A C 1
ATOM 610 O O . ALA A 1 74 ? -0.523 -31.297 0.175 1.00 52.31 74 ALA A O 1
ATOM 611 N N . ASP A 1 75 ? 1.380 -30.132 0.260 1.00 49.34 75 ASP A N 1
ATOM 612 C CA . ASP A 1 75 ? 1.406 -30.007 1.713 1.00 49.34 75 ASP A CA 1
ATOM 613 C C . ASP A 1 75 ? 1.762 -28.585 2.181 1.00 49.34 75 ASP A C 1
ATOM 615 O O . ASP A 1 75 ? 2.921 -28.186 2.235 1.00 49.34 75 ASP A O 1
ATOM 619 N N . GLY A 1 76 ? 0.737 -27.862 2.648 1.00 51.69 76 GLY A N 1
ATOM 620 C CA . GLY A 1 76 ? 0.884 -26.977 3.807 1.00 51.69 76 GLY A CA 1
ATOM 621 C C . GLY A 1 76 ? 1.036 -25.477 3.548 1.00 51.69 76 GLY A C 1
ATOM 622 O O . GLY A 1 76 ? 2.124 -24.930 3.653 1.00 51.69 76 GLY A O 1
ATOM 623 N N . GLN A 1 77 ? -0.107 -24.803 3.380 1.00 51.97 77 GLN A N 1
ATOM 624 C CA . GLN A 1 77 ? -0.348 -23.414 3.801 1.00 51.97 77 GLN A CA 1
ATOM 625 C C . GLN A 1 77 ? 0.684 -22.371 3.326 1.00 51.97 77 GLN A C 1
ATOM 627 O O . GLN A 1 77 ? 1.431 -21.807 4.120 1.00 51.97 77 GLN A O 1
ATOM 632 N N . MET A 1 78 ? 0.652 -22.039 2.035 1.00 50.53 78 MET A N 1
ATOM 633 C CA . MET A 1 78 ? 1.184 -20.753 1.575 1.00 50.53 78 MET A CA 1
ATOM 634 C C . MET A 1 78 ? 0.124 -19.668 1.805 1.00 50.53 78 MET A C 1
ATOM 636 O O . MET A 1 78 ? -1.028 -19.822 1.387 1.00 50.53 78 MET A O 1
ATOM 640 N N . ASP A 1 79 ? 0.501 -18.597 2.504 1.00 44.78 79 ASP A N 1
ATOM 641 C CA . ASP A 1 79 ? -0.327 -17.402 2.680 1.00 44.78 79 ASP A CA 1
ATOM 642 C C . ASP A 1 79 ? -0.680 -16.834 1.297 1.00 44.78 79 ASP A C 1
ATOM 644 O O . ASP A 1 79 ? 0.193 -16.456 0.517 1.00 44.78 79 ASP A O 1
ATOM 648 N N . LEU A 1 80 ? -1.975 -16.772 0.973 1.00 52.06 80 LEU A N 1
ATOM 649 C CA . LEU A 1 80 ? -2.477 -16.290 -0.322 1.00 52.06 80 LEU A CA 1
ATOM 650 C C . LEU A 1 80 ? -2.128 -14.817 -0.621 1.00 52.06 80 LEU A C 1
ATOM 652 O O . LEU A 1 80 ? -2.355 -14.367 -1.744 1.00 52.06 80 LEU A O 1
ATOM 656 N N . GLU A 1 81 ? -1.604 -14.071 0.354 1.00 47.94 81 GLU A N 1
ATOM 657 C CA . GLU A 1 81 ? -1.214 -12.661 0.218 1.00 47.94 81 GLU A CA 1
ATOM 658 C C . GLU A 1 81 ? 0.200 -12.459 -0.351 1.00 47.94 81 GLU A C 1
ATOM 660 O O . GLU A 1 81 ? 0.493 -11.374 -0.848 1.00 47.94 81 GLU A O 1
ATOM 665 N N . GLU A 1 82 ? 1.051 -13.489 -0.354 1.00 49.25 82 GLU A N 1
ATOM 666 C CA . GLU A 1 82 ? 2.394 -13.453 -0.950 1.00 49.25 82 GLU A CA 1
ATOM 667 C C . GLU A 1 82 ? 2.484 -14.476 -2.084 1.00 49.25 82 GLU A C 1
ATOM 669 O O . GLU A 1 82 ? 3.357 -15.339 -2.116 1.00 49.25 82 GLU A O 1
ATOM 674 N N . LYS A 1 83 ? 1.550 -14.409 -3.038 1.00 52.78 83 LYS A N 1
ATOM 675 C CA . LYS A 1 83 ? 1.823 -15.001 -4.346 1.00 52.78 83 LYS A CA 1
ATOM 676 C C . LYS A 1 83 ? 2.876 -14.118 -5.013 1.00 52.78 83 LYS A C 1
ATOM 678 O O . LYS A 1 83 ? 2.533 -12.979 -5.347 1.00 52.78 83 LYS A O 1
ATOM 683 N N . PRO A 1 84 ? 4.138 -14.572 -5.168 1.00 54.22 84 PRO A N 1
ATOM 684 C CA . PRO A 1 84 ? 5.061 -13.864 -6.038 1.00 54.22 84 PRO A CA 1
ATOM 685 C C . PRO A 1 84 ? 4.359 -13.744 -7.383 1.00 54.22 84 PRO A C 1
ATOM 687 O O . PRO A 1 84 ? 3.715 -14.692 -7.823 1.00 54.22 84 PRO A O 1
ATOM 690 N N . GLU A 1 85 ? 4.385 -12.558 -7.981 1.00 59.59 85 GLU A N 1
ATOM 691 C CA . GLU A 1 85 ? 3.800 -12.373 -9.301 1.00 59.59 85 GLU A CA 1
ATOM 692 C C . GLU A 1 85 ? 4.380 -13.467 -10.197 1.00 59.59 85 GLU A C 1
ATOM 694 O O . GLU A 1 85 ? 5.597 -13.523 -10.368 1.00 59.59 85 GLU A O 1
ATOM 699 N N . ASP A 1 86 ? 3.525 -14.362 -10.706 1.00 65.94 86 ASP A N 1
ATOM 700 C CA . ASP A 1 86 ? 3.916 -15.600 -11.401 1.00 65.94 86 ASP A CA 1
ATOM 701 C C . ASP A 1 86 ? 4.697 -15.319 -12.703 1.00 65.94 86 ASP A C 1
ATOM 703 O O . ASP A 1 86 ? 4.938 -16.207 -13.507 1.00 65.94 86 ASP A O 1
ATOM 707 N N . LYS A 1 87 ? 5.085 -14.067 -12.953 1.00 72.94 87 LYS A N 1
ATOM 708 C CA . LYS A 1 87 ? 5.610 -13.555 -14.207 1.00 72.94 87 LYS A CA 1
ATOM 709 C C . LYS A 1 87 ? 7.066 -13.170 -14.048 1.00 72.94 87 LYS A C 1
ATOM 711 O O . LYS A 1 87 ? 7.403 -12.116 -13.520 1.00 7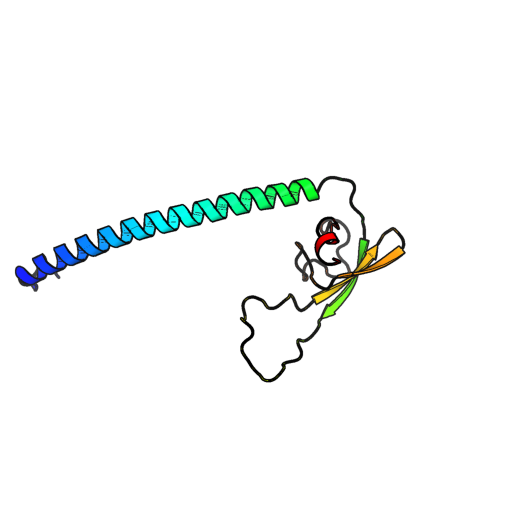2.94 87 LYS A O 1
ATOM 716 N N . CYS A 1 88 ? 7.950 -13.995 -14.574 1.00 81.25 88 CYS A N 1
ATOM 717 C CA . CYS A 1 88 ? 9.354 -13.649 -14.715 1.00 81.25 88 CYS A CA 1
ATOM 718 C C . CYS A 1 88 ? 9.586 -12.844 -15.993 1.00 81.25 88 CYS A C 1
ATOM 720 O O . CYS A 1 88 ? 8.941 -13.069 -17.014 1.00 81.25 88 CYS A O 1
ATOM 722 N N . ILE A 1 89 ? 10.546 -11.919 -15.968 1.00 83.50 89 ILE A N 1
ATOM 723 C CA . ILE A 1 89 ? 10.840 -11.062 -17.122 1.00 83.50 89 ILE A CA 1
ATOM 724 C C . ILE A 1 89 ? 12.256 -11.324 -17.616 1.00 83.50 89 ILE A C 1
ATOM 726 O O . ILE A 1 89 ? 13.231 -11.231 -16.867 1.00 83.50 89 ILE A O 1
ATOM 730 N N . VAL A 1 90 ? 12.387 -11.570 -18.916 1.00 84.62 90 VAL A N 1
ATOM 731 C CA . VAL A 1 90 ? 13.677 -11.584 -19.603 1.00 84.62 90 VAL A CA 1
ATOM 732 C C . VAL A 1 90 ? 13.896 -10.241 -20.287 1.00 84.62 90 VAL A C 1
ATOM 734 O O . VAL A 1 90 ? 13.123 -9.808 -21.143 1.00 84.62 90 VAL A O 1
ATOM 737 N N . VAL A 1 91 ? 14.993 -9.579 -19.926 1.00 87.25 91 VAL A N 1
ATOM 738 C CA . VAL A 1 91 ? 15.309 -8.224 -20.374 1.00 87.25 91 VAL A CA 1
ATOM 739 C C . VAL A 1 91 ? 16.637 -8.204 -21.130 1.00 87.25 91 VAL A C 1
ATOM 741 O O . VAL A 1 91 ? 17.648 -8.723 -20.656 1.00 87.25 91 VAL A O 1
ATOM 744 N N . LYS A 1 92 ? 16.658 -7.555 -22.301 1.00 87.25 92 LYS A N 1
ATOM 745 C CA . LYS A 1 92 ? 17.880 -7.250 -23.063 1.00 87.25 92 LYS A CA 1
ATOM 746 C C . LYS A 1 92 ? 18.305 -5.813 -22.804 1.00 87.25 92 LYS A C 1
ATOM 748 O O . LYS A 1 92 ? 17.601 -4.872 -23.163 1.00 87.25 92 LYS A O 1
ATOM 753 N N . THR A 1 93 ? 19.471 -5.626 -22.203 1.00 87.44 93 THR A N 1
ATOM 754 C CA . THR A 1 93 ? 20.016 -4.291 -21.935 1.00 87.44 93 THR A CA 1
ATOM 755 C C . THR A 1 93 ? 20.590 -3.656 -23.200 1.00 87.44 93 THR A C 1
ATOM 757 O O . THR A 1 93 ? 21.039 -4.352 -24.114 1.00 87.44 93 THR A O 1
ATOM 760 N N . SER A 1 94 ? 20.674 -2.321 -23.238 1.00 81.50 94 SER A N 1
ATOM 761 C CA . SER A 1 94 ? 21.353 -1.598 -24.330 1.00 81.50 94 SER A CA 1
ATOM 762 C C . SER A 1 94 ? 22.831 -1.984 -24.498 1.00 81.50 94 SER A C 1
ATOM 764 O O . SER A 1 94 ? 23.408 -1.784 -25.563 1.00 81.50 94 SER A O 1
ATOM 766 N N . THR A 1 95 ? 23.445 -2.583 -23.472 1.00 87.31 95 THR A N 1
ATOM 767 C CA . THR A 1 95 ? 24.807 -3.139 -23.517 1.00 87.31 95 THR A CA 1
ATOM 768 C C . THR A 1 95 ? 24.860 -4.589 -24.013 1.00 87.31 95 THR A C 1
ATOM 770 O O . THR A 1 95 ? 25.892 -5.231 -23.861 1.00 87.31 95 THR A O 1
ATOM 773 N N . ARG A 1 96 ? 23.774 -5.107 -24.610 1.00 86.25 96 ARG A N 1
ATOM 774 C CA . ARG A 1 96 ? 23.647 -6.473 -25.155 1.00 86.25 96 ARG A CA 1
ATOM 775 C C . ARG A 1 96 ? 23.798 -7.596 -24.118 1.00 86.25 96 ARG A C 1
ATOM 777 O O . ARG A 1 96 ? 24.165 -8.709 -24.482 1.00 86.25 96 ARG A O 1
ATOM 784 N N . ASN A 1 97 ? 23.471 -7.329 -22.854 1.00 88.25 97 ASN A N 1
ATOM 785 C CA . ASN A 1 97 ? 23.369 -8.374 -21.835 1.00 88.25 97 ASN A CA 1
ATOM 786 C C . ASN A 1 97 ? 21.913 -8.835 -21.725 1.00 88.25 97 ASN A C 1
ATOM 788 O O . ASN A 1 97 ? 21.000 -8.010 -21.762 1.00 88.25 97 ASN A O 1
ATOM 792 N N . THR A 1 98 ? 21.704 -10.136 -21.544 1.00 88.56 98 THR A N 1
ATOM 793 C CA . THR A 1 98 ? 20.386 -10.709 -21.246 1.00 88.56 98 THR A CA 1
ATOM 794 C C . THR A 1 98 ? 20.324 -11.000 -19.753 1.00 88.56 98 THR A C 1
ATOM 796 O O . THR A 1 98 ? 21.151 -11.754 -19.244 1.00 88.56 98 THR A O 1
ATOM 799 N N . ILE A 1 99 ? 19.387 -10.368 -19.050 1.00 87.94 99 ILE A N 1
ATOM 800 C CA . ILE A 1 99 ? 19.213 -10.497 -17.600 1.00 87.94 99 ILE A CA 1
ATOM 801 C C . ILE A 1 99 ? 17.832 -11.096 -17.337 1.00 87.94 99 ILE A C 1
ATOM 803 O O . ILE A 1 99 ? 16.842 -10.644 -17.913 1.00 87.94 99 ILE A O 1
ATOM 807 N N . PHE A 1 100 ? 17.786 -12.107 -16.471 1.00 86.19 100 PHE A N 1
ATOM 808 C CA . PHE A 1 100 ? 16.552 -12.701 -15.967 1.00 86.19 100 PHE A CA 1
ATOM 809 C C . PHE A 1 100 ? 16.135 -12.002 -14.672 1.00 86.19 100 PHE A C 1
ATOM 811 O O . PHE A 1 100 ? 16.942 -11.882 -13.746 1.00 86.19 100 PHE A O 1
ATOM 818 N N . LEU A 1 101 ? 14.892 -11.526 -14.625 1.00 83.94 101 LEU A N 1
ATOM 819 C CA . LEU A 1 101 ? 14.299 -10.880 -13.466 1.00 83.94 101 LEU A CA 1
ATOM 820 C C . LEU A 1 101 ? 13.192 -11.786 -12.898 1.00 83.94 101 LEU A C 1
ATOM 822 O O . LEU A 1 101 ? 12.139 -11.881 -13.527 1.00 83.94 101 LEU A O 1
ATOM 826 N N . PRO A 1 102 ? 13.394 -12.423 -11.725 1.00 80.00 102 PRO A N 1
ATOM 827 C CA . PRO A 1 102 ? 12.384 -13.295 -11.119 1.00 80.00 102 PRO A CA 1
ATOM 828 C C . PRO A 1 102 ? 11.159 -12.554 -10.575 1.00 80.00 102 PRO A C 1
ATOM 830 O O . PRO A 1 102 ? 10.137 -13.182 -10.351 1.00 80.00 102 PRO A O 1
ATOM 833 N N . VAL A 1 103 ? 11.258 -11.240 -10.334 1.00 77.06 103 VAL A N 1
ATOM 834 C CA . VAL A 1 103 ? 10.143 -10.428 -9.833 1.00 77.06 103 VAL A CA 1
ATOM 835 C C . VAL A 1 103 ? 10.019 -9.157 -10.682 1.00 77.06 103 VAL A C 1
ATOM 837 O O . VAL A 1 103 ? 10.998 -8.397 -10.786 1.00 77.06 103 VAL A O 1
ATOM 840 N N . PRO A 1 104 ? 8.848 -8.908 -11.290 1.00 70.94 104 PRO A N 1
ATOM 841 C CA . PRO A 1 104 ? 8.525 -7.645 -11.933 1.00 70.94 104 PRO A CA 1
ATOM 842 C C . PRO A 1 104 ? 8.415 -6.594 -10.820 1.00 70.94 104 PRO A C 1
ATOM 844 O O . PRO A 1 104 ? 7.730 -6.780 -9.828 1.00 70.94 104 PRO A O 1
ATOM 847 N N . GLY A 1 105 ? 9.236 -5.546 -10.879 1.00 77.81 105 GLY A N 1
ATOM 848 C CA . GLY A 1 105 ? 9.380 -4.605 -9.762 1.00 77.81 105 GLY A CA 1
ATOM 849 C C . GLY A 1 105 ? 8.198 -3.634 -9.614 1.00 77.81 105 GLY A C 1
ATOM 850 O O . GLY A 1 105 ? 7.052 -4.000 -9.442 1.00 77.81 105 GLY A O 1
ATOM 851 N N . LEU A 1 106 ? 8.478 -2.330 -9.671 1.00 76.88 106 LEU A N 1
ATOM 852 C CA . LEU A 1 106 ? 7.479 -1.264 -9.465 1.00 76.88 106 LEU A CA 1
ATOM 853 C C . LEU A 1 106 ? 6.468 -1.100 -10.626 1.00 76.88 106 LEU A C 1
ATOM 855 O O . LEU A 1 106 ? 5.699 -0.141 -10.624 1.00 76.88 106 LEU A O 1
ATOM 859 N N . VAL A 1 107 ? 6.524 -1.943 -11.654 1.00 77.56 107 VAL A N 1
ATOM 860 C CA . VAL A 1 107 ? 5.700 -1.813 -12.861 1.00 77.56 107 VAL A CA 1
ATOM 861 C C . VAL A 1 107 ? 4.868 -3.069 -13.016 1.00 77.56 107 VAL A C 1
ATOM 863 O O . VAL A 1 107 ? 5.411 -4.164 -12.911 1.00 77.56 107 VAL A O 1
ATOM 866 N N . ASP A 1 108 ? 3.580 -2.875 -13.287 1.00 75.75 108 ASP A N 1
ATOM 867 C CA . ASP A 1 108 ? 2.638 -3.962 -13.502 1.00 75.75 108 ASP A CA 1
ATOM 868 C C . ASP A 1 108 ? 3.007 -4.775 -14.748 1.00 75.75 108 ASP A C 1
ATOM 870 O O . ASP A 1 108 ? 3.308 -4.243 -15.822 1.00 75.75 108 ASP A O 1
ATOM 874 N N . SER A 1 109 ? 2.934 -6.091 -14.600 1.00 71.50 109 SER A N 1
ATOM 875 C CA . SER A 1 109 ? 3.260 -7.062 -15.634 1.00 71.50 109 SER A CA 1
ATOM 876 C C . SER A 1 109 ? 2.334 -6.974 -16.854 1.00 71.50 109 SER A C 1
ATOM 878 O O . SER A 1 109 ? 2.733 -7.356 -17.954 1.00 71.50 109 SER A O 1
ATOM 880 N N . ALA A 1 110 ? 1.106 -6.466 -16.690 1.00 71.44 110 ALA A N 1
ATOM 881 C CA . ALA A 1 110 ? 0.164 -6.278 -17.794 1.00 71.44 110 ALA A CA 1
ATOM 882 C C . ALA A 1 110 ? 0.492 -5.055 -18.674 1.00 71.44 110 ALA A C 1
ATOM 884 O O . ALA A 1 110 ? 0.228 -5.083 -19.875 1.00 71.44 110 ALA A O 1
ATOM 885 N N . GLU A 1 111 ? 1.105 -4.006 -18.111 1.00 68.44 111 GLU A N 1
ATOM 886 C CA . GLU A 1 111 ? 1.525 -2.803 -18.857 1.00 68.44 111 GLU A CA 1
ATOM 887 C C . GLU A 1 111 ? 2.769 -3.073 -19.726 1.00 68.44 111 GLU A C 1
ATOM 889 O O . GLU A 1 111 ? 3.012 -2.395 -20.724 1.00 68.44 111 GLU A O 1
ATOM 894 N N . LEU A 1 112 ? 3.538 -4.113 -19.393 1.00 68.06 112 LEU A N 1
ATOM 895 C CA . LEU A 1 112 ? 4.790 -4.487 -20.056 1.00 68.06 112 LEU A CA 1
ATOM 896 C C . LEU A 1 112 ? 4.617 -5.226 -21.397 1.00 68.06 112 LEU A C 1
ATOM 898 O O . LEU A 1 112 ? 5.606 -5.708 -21.956 1.00 68.06 112 LEU A O 1
ATOM 902 N N . SER A 1 113 ? 3.394 -5.339 -21.929 1.00 55.00 113 SER A N 1
ATOM 903 C CA . SER A 1 113 ? 3.140 -6.106 -23.153 1.00 55.00 113 SER A CA 1
ATOM 904 C C . SER A 1 113 ? 3.873 -5.532 -24.377 1.00 55.00 113 SER A C 1
ATOM 906 O O . SER A 1 113 ? 3.896 -4.324 -24.614 1.00 55.00 113 SER A O 1
ATOM 908 N N . LEU A 1 114 ? 4.451 -6.453 -25.149 1.00 50.91 114 LEU A N 1
ATOM 909 C CA . LEU A 1 114 ? 5.512 -6.353 -26.161 1.00 50.91 114 LEU A CA 1
ATOM 910 C C . LEU A 1 114 ? 5.426 -5.295 -27.290 1.00 50.91 114 LEU A C 1
ATOM 912 O O . LEU A 1 114 ? 6.337 -5.263 -28.114 1.00 50.91 114 LEU A O 1
ATOM 916 N N . GLU A 1 115 ? 4.431 -4.404 -27.348 1.00 45.53 115 GLU A N 1
ATOM 917 C CA . GLU A 1 115 ? 4.251 -3.489 -28.497 1.00 45.53 115 GLU A CA 1
ATOM 918 C C . GLU A 1 115 ? 3.923 -2.014 -28.185 1.00 45.53 115 GLU A C 1
ATOM 920 O O . GLU A 1 115 ? 3.821 -1.208 -29.108 1.00 45.53 115 GLU A O 1
ATOM 925 N N . SER A 1 116 ? 3.864 -1.572 -26.928 1.00 38.12 116 SER A N 1
ATOM 926 C CA . SER A 1 116 ? 3.619 -0.153 -26.587 1.00 38.12 116 SER A CA 1
ATOM 927 C C . SER A 1 116 ? 4.904 0.629 -26.284 1.00 38.12 116 SER A C 1
ATOM 929 O O . SER A 1 116 ? 5.091 1.213 -25.216 1.00 38.12 116 SER A O 1
ATOM 931 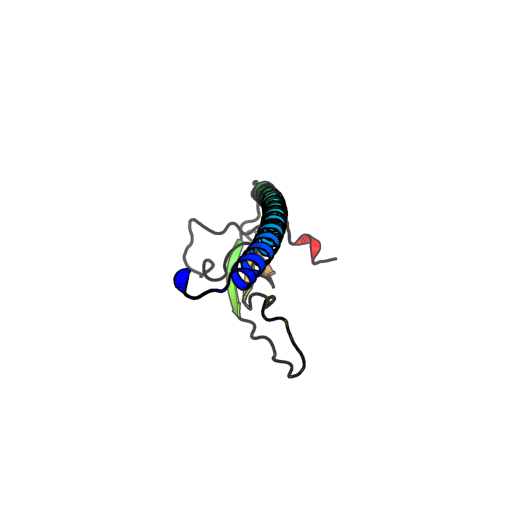N N . TRP A 1 117 ? 5.815 0.674 -27.257 1.00 40.12 117 TRP A N 1
ATOM 932 C CA . TRP A 1 117 ? 6.984 1.556 -27.221 1.00 40.12 117 TRP A CA 1
ATOM 933 C C . TRP A 1 117 ? 6.581 3.003 -27.520 1.00 40.12 117 TRP A C 1
ATOM 935 O O . TRP A 1 117 ? 6.496 3.354 -28.691 1.00 40.12 117 TRP A O 1
ATOM 945 N N . TRP A 1 118 ? 6.397 3.842 -26.487 1.00 37.34 118 TRP A N 1
ATOM 946 C CA . TRP A 1 118 ? 7.016 5.186 -26.456 1.00 37.34 118 TRP A CA 1
ATOM 947 C C . TRP A 1 118 ? 6.888 5.981 -25.142 1.00 37.34 118 TRP A C 1
ATOM 949 O O . TRP A 1 118 ? 7.646 6.938 -25.001 1.00 37.34 118 TRP A O 1
ATOM 959 N N . GLU A 1 119 ? 6.066 5.612 -24.146 1.00 33.75 119 GLU A N 1
ATOM 960 C CA . GLU A 1 119 ? 5.895 6.524 -22.987 1.00 33.75 119 GLU A CA 1
ATOM 961 C C . GLU A 1 119 ? 5.988 5.963 -21.569 1.00 33.75 119 GLU A C 1
ATOM 963 O O . GLU A 1 119 ? 6.185 6.741 -20.634 1.00 33.75 119 GLU A O 1
ATOM 968 N N . SER A 1 120 ? 5.960 4.652 -21.354 1.00 36.16 120 SER A N 1
ATOM 969 C CA . SER A 1 120 ? 5.886 4.150 -19.983 1.00 36.16 120 SER A CA 1
ATOM 970 C C . SER A 1 120 ? 6.587 2.812 -19.873 1.00 36.16 120 SER A C 1
ATOM 972 O O . SER A 1 120 ? 6.050 1.794 -20.276 1.00 36.16 120 SER A O 1
ATOM 974 N N . THR A 1 121 ? 7.844 2.821 -19.428 1.00 46.09 121 THR A N 1
ATOM 975 C CA . THR A 1 121 ? 8.384 1.862 -18.448 1.00 46.09 121 THR A CA 1
ATOM 976 C C . THR A 1 121 ? 9.896 2.024 -18.376 1.00 46.09 121 THR A C 1
ATOM 978 O O . THR A 1 121 ? 10.691 1.506 -19.157 1.00 46.09 121 THR A O 1
ATOM 981 N N . ARG A 1 122 ? 10.292 2.797 -17.372 1.00 44.62 122 ARG A N 1
ATOM 982 C CA . ARG A 1 122 ? 11.667 3.096 -17.001 1.00 44.62 122 ARG A CA 1
ATOM 983 C C . ARG A 1 122 ? 12.073 2.110 -15.904 1.00 44.62 122 ARG A C 1
ATOM 985 O O . ARG A 1 122 ? 12.030 2.459 -14.726 1.00 44.62 122 ARG A O 1
ATOM 992 N N . ILE A 1 123 ? 12.370 0.861 -16.276 1.00 48.91 123 ILE A N 1
ATOM 993 C CA . ILE A 1 123 ? 12.865 -0.153 -15.327 1.00 48.91 123 ILE A CA 1
ATOM 994 C C . ILE A 1 123 ? 14.182 0.361 -14.787 1.00 48.91 123 ILE A C 1
ATOM 996 O O . ILE A 1 123 ? 15.028 0.807 -15.568 1.00 48.91 123 ILE A O 1
ATOM 1000 N N . HIS A 1 124 ? 14.379 0.316 -13.469 1.00 43.72 124 HIS A N 1
ATOM 1001 C CA . HIS A 1 124 ? 15.687 0.675 -12.983 1.00 43.72 124 HIS A CA 1
ATOM 1002 C C . HIS A 1 124 ? 16.297 -0.180 -11.896 1.00 43.72 124 HIS A C 1
ATOM 1004 O O . HIS A 1 124 ? 15.656 -0.821 -11.071 1.00 43.72 124 HIS A O 1
ATOM 1010 N N . THR A 1 125 ? 17.615 -0.235 -12.024 1.00 42.88 125 THR A N 1
ATOM 1011 C CA . THR A 1 125 ? 18.464 -1.344 -11.615 1.00 42.88 125 THR A CA 1
ATOM 1012 C C . THR A 1 125 ? 19.090 -1.125 -10.241 1.00 42.88 125 THR A C 1
ATOM 1014 O O . THR A 1 125 ? 19.948 -1.899 -9.825 1.00 42.88 125 THR A O 1
ATOM 1017 N N . SER A 1 126 ? 18.674 -0.094 -9.496 1.00 36.75 126 SER A N 1
ATOM 1018 C CA . SER A 1 126 ? 19.325 0.271 -8.231 1.00 36.75 126 SER A CA 1
ATOM 1019 C C . SER A 1 126 ? 18.896 -0.586 -7.034 1.00 36.75 126 SER A C 1
ATOM 1021 O O . SER A 1 126 ? 19.633 -0.628 -6.055 1.00 36.75 126 SER A O 1
ATOM 1023 N N . SER A 1 127 ? 17.787 -1.336 -7.109 1.00 33.19 127 SER A N 1
ATOM 1024 C CA . SER A 1 127 ? 17.380 -2.265 -6.032 1.00 33.19 127 SER A CA 1
ATOM 1025 C C . SER A 1 127 ? 17.955 -3.685 -6.168 1.00 33.19 127 SER A C 1
ATOM 1027 O O . SER A 1 127 ? 17.843 -4.489 -5.248 1.00 33.19 127 SER A O 1
ATOM 1029 N N . TRP A 1 128 ? 18.604 -4.005 -7.291 1.00 38.38 128 TRP A N 1
ATOM 1030 C CA . TRP A 1 128 ? 19.005 -5.378 -7.636 1.00 38.38 128 TRP A CA 1
ATOM 1031 C C . TRP A 1 128 ? 20.321 -5.833 -6.992 1.00 38.38 128 TRP A C 1
ATOM 1033 O O . TRP A 1 128 ? 20.665 -7.010 -7.036 1.00 38.38 128 TRP A O 1
ATOM 1043 N N . ARG A 1 129 ? 21.065 -4.926 -6.346 1.00 36.56 129 ARG A N 1
ATOM 1044 C CA . ARG A 1 129 ? 22.329 -5.273 -5.675 1.00 36.56 129 ARG A CA 1
ATOM 1045 C C . ARG A 1 129 ? 22.161 -5.965 -4.319 1.00 36.56 129 ARG A C 1
ATOM 1047 O O . ARG A 1 129 ? 23.158 -6.455 -3.802 1.00 36.56 129 ARG A O 1
ATOM 1054 N N . SER A 1 130 ? 20.951 -6.027 -3.757 1.00 32.88 130 SER A N 1
ATOM 1055 C CA . SER A 1 130 ? 20.738 -6.605 -2.421 1.00 32.88 130 SER A CA 1
ATOM 1056 C C . SER A 1 130 ? 20.329 -8.083 -2.413 1.00 32.88 130 SER A C 1
ATOM 1058 O O . SER A 1 130 ? 20.267 -8.659 -1.338 1.00 32.88 130 SER A O 1
ATOM 1060 N N . CYS A 1 131 ? 20.072 -8.700 -3.572 1.00 29.38 131 CYS A N 1
ATOM 1061 C CA . CYS A 1 131 ? 19.644 -10.107 -3.673 1.00 29.38 131 CYS A CA 1
ATOM 1062 C C . CYS A 1 131 ? 20.768 -11.054 -4.160 1.00 29.38 131 CYS A C 1
ATOM 1064 O O . CYS A 1 131 ? 20.567 -12.250 -4.310 1.00 29.38 131 CYS A O 1
ATOM 1066 N N . LEU A 1 132 ? 21.972 -10.523 -4.405 1.00 31.30 132 LEU A N 1
ATOM 1067 C CA . LEU A 1 132 ? 23.143 -11.275 -4.883 1.00 31.30 132 LEU A CA 1
ATOM 1068 C C . LEU A 1 132 ? 24.288 -11.309 -3.854 1.00 31.30 132 LEU A C 1
ATOM 1070 O O . LEU A 1 132 ? 25.462 -11.403 -4.216 1.00 31.30 132 LEU A O 1
ATOM 1074 N N . ARG A 1 133 ? 23.954 -11.218 -2.564 1.00 31.17 133 ARG A N 1
ATOM 1075 C CA . ARG A 1 133 ? 24.878 -11.497 -1.467 1.00 31.17 133 ARG A CA 1
ATOM 1076 C C . ARG A 1 133 ? 24.152 -12.186 -0.323 1.00 31.17 133 ARG A C 1
ATOM 1078 O O . ARG A 1 133 ? 23.010 -11.768 -0.050 1.00 31.17 133 ARG A O 1
#

Sequence (133 aa):
QVAHLTNEEIRNRIKMFEANMKQYKLETSKITHDSKKVDEALKDNRTKIKQNKQLPWLVSNVVEILDIEPEVDADGQMDLEEKPEDKCIVVKTSTRNTIFLPVPGLVDSAELSLESWWESTRIHTSSWRSCLR

Foldseek 3Di:
DVVPDDPVVVVVVVVVVVVVVVVVVVVVVVVVVVVVVVVVVVVVVVVVVVVQPDDDFWDKAWDDKDQADDDPPPDDDDPPVPPQRSIKTWIQTPVRDTDIGSHDPPDDPVVNDHPPPDDDDRDGDVVVPPPPD

pLDDT: mean 74.78, std 20.63, range [29.38, 97.0]

Organism: NCBI:txid210225

Radius of gyration: 26.35 Å; chains: 1; bounding box: 67×41×63 Å

Secondary structure (DSSP, 8-state):
-GGGS-HHHHHHHHHHHHHHH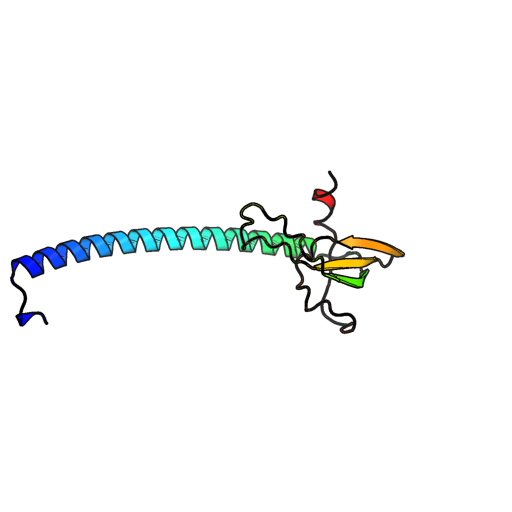HHHHHHHHHHHHHHHHHHHHHHHHHHHHHHHTSSP---EEEEEEEE------SSS---TT----SEEEEEEETTS-EEEESS--SS-TTTT-TT--SSS----GGGGGGS--